Protein 1UNJ (pdb70)

Secondary structure (DSSP, 8-state):
----/----/----/----/----/----/----/----

Sequence (32 aa):
TPTPTPTPTPTPTPTPTPTPTPTPTPTPTPTP

B-factor: mean 53.66, std 4.38, range [36.83, 85.1]

Foldseek 3Di:
DVPD/DVPD/DVPD/DVPD/DVPD/DVPD/DVPD/DVPD

Radius of gyration: 27.23 Å; Cα contacts (8 Å, |Δi|>4): 16; chains: 8; bounding box: 79×43×15 Å

Solvent-accessible surface area: 7974 Å² total

Structure (mmCIF, N/CA/C/O backbone):
data_1UNJ
#
_entry.id   1UNJ
#
_cell.length_a   71.222
_cell.length_b   71.222
_cell.length_c   108.400
_cell.angle_alpha   90.00
_cell.angle_beta   90.00
_cell.angle_gamma   120.00
#
_symmetry.space_group_name_H-M   'P 32 2 1'
#
loop_
_entity.id
_entity.type
_entity.pdbx_description
1 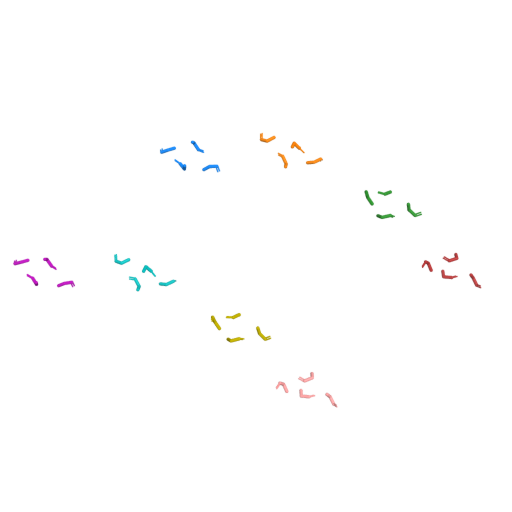polymer "5'-D(*TP*TP*AP*GP*BRU*TP)-3'"
2 polymer '7-AMINO-ACTINOMYCIN D'
3 water water
#
loop_
_atom_site.group_PDB
_atom_site.id
_atom_s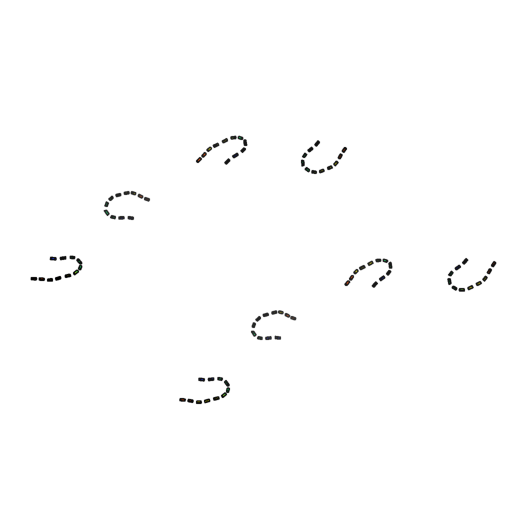ite.type_symbol
_atom_site.label_atom_id
_atom_site.label_alt_id
_atom_site.label_comp_id
_atom_site.label_asym_id
_atom_site.label_entity_id
_atom_site.label_seq_id
_atom_site.pdbx_PDB_ins_code
_atom_site.Cartn_x
_atom_site.Cartn_y
_atom_site.Cartn_z
_atom_site.occupancy
_atom_site.B_iso_or_equiv
_atom_site.auth_seq_id
_atom_site.auth_comp_id
_atom_site.auth_asym_id
_atom_site.auth_atom_id
_atom_site.pdbx_PDB_model_num
ATOM 376 N N . THR E 2 1 ? 9.813 61.198 48.867 1.00 47.43 1 THR E N 1
ATOM 377 C CA . THR E 2 1 ? 9.396 61.190 50.266 1.00 47.70 1 THR E CA 1
ATOM 378 C C . THR E 2 1 ? 8.132 60.319 50.426 1.00 47.83 1 THR E C 1
ATOM 379 O O . THR E 2 1 ? 7.247 60.326 49.593 1.00 47.72 1 THR E O 1
ATOM 390 N N . PRO E 2 3 ? 5.846 57.253 50.540 1.00 48.67 3 PRO E N 1
ATOM 391 C CA . PRO E 2 3 ? 5.169 58.177 49.632 1.00 48.75 3 PRO E CA 1
ATOM 392 C C . PRO E 2 3 ? 3.861 58.715 50.227 1.00 48.92 3 PRO E C 1
ATOM 393 O O . PRO E 2 3 ? 3.126 57.963 50.862 1.00 49.54 3 PRO E O 1
ATOM 433 N N . THR E 2 7 ? 9.707 56.633 47.871 1.00 48.29 7 THR E N 1
ATOM 434 C CA . THR E 2 7 ? 9.393 56.069 49.184 1.00 48.74 7 THR E CA 1
ATOM 435 C C . THR E 2 7 ? 10.360 56.673 50.226 1.00 48.80 7 THR E C 1
ATOM 436 O O . THR E 2 7 ? 11.502 56.946 49.908 1.00 48.85 7 THR E O 1
ATOM 447 N N . PRO E 2 9 ? 12.250 58.959 52.361 1.00 49.18 9 PRO E N 1
ATOM 448 C CA . PRO E 2 9 ? 13.288 58.205 51.658 1.00 49.34 9 PRO E CA 1
ATOM 449 C C . PRO E 2 9 ? 14.156 57.399 52.641 1.00 49.63 9 PRO E C 1
ATOM 450 O O . PRO E 2 9 ? 14.318 57.844 53.779 1.00 50.00 9 PRO E O 1
ATOM 467 N N . THR F 2 1 ? -7.472 63.253 45.614 1.00 48.30 1 THR F N 1
ATOM 468 C CA . THR F 2 1 ? -7.599 63.800 46.968 1.00 48.32 1 THR F CA 1
ATOM 469 C C . THR F 2 1 ? -6.510 64.865 47.220 1.00 48.27 1 THR F C 1
ATOM 470 O O . THR F 2 1 ? -5.545 64.927 46.483 1.00 48.31 1 THR F O 1
ATOM 481 N N . PRO F 2 3 ? -3.795 67.506 47.677 1.00 48.18 3 PRO F N 1
ATOM 482 C CA . PRO F 2 3 ? -2.829 66.418 47.569 1.00 48.25 3 PRO F CA 1
ATOM 483 C C . PRO F 2 3 ? -1.924 66.311 48.804 1.00 48.43 3 PRO F C 1
ATOM 484 O O . PRO F 2 3 ? -1.603 67.319 49.430 1.00 48.41 3 PRO F O 1
ATOM 524 N N . THR F 2 7 ? -7.040 67.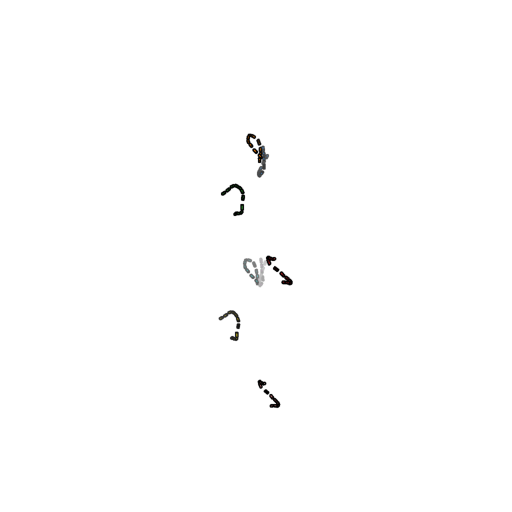054 43.898 1.00 49.46 7 THR F N 1
ATOM 525 C CA . THR F 2 7 ? -7.294 67.820 45.114 1.00 49.83 7 THR F CA 1
ATOM 526 C C . THR F 2 7 ? -8.636 67.334 45.719 1.00 49.89 7 THR F C 1
ATOM 527 O O . THR F 2 7 ? -9.534 66.907 45.020 1.00 50.00 7 THR F O 1
ATOM 538 N N . PRO F 2 9 ? -11.363 65.463 47.616 1.00 50.42 9 PRO F N 1
ATOM 539 C CA . PRO F 2 9 ? -12.292 65.966 46.618 1.00 50.60 9 PRO F CA 1
ATOM 540 C C . PRO F 2 9 ? -13.316 66.962 47.182 1.00 50.88 9 PRO F C 1
ATOM 541 O O . PRO F 2 9 ? -13.749 66.825 48.318 1.00 51.37 9 PRO F O 1
ATOM 924 N N . THR K 2 1 ? -25.959 61.057 40.953 1.00 47.43 1 THR K N 1
ATOM 925 C CA . THR K 2 1 ? -26.441 61.044 39.573 1.00 47.71 1 THR K CA 1
ATOM 926 C C . THR K 2 1 ? -27.718 61.903 39.467 1.00 47.85 1 THR K C 1
ATOM 927 O O . THR K 2 1 ? -28.562 61.906 40.345 1.00 47.71 1 THR K O 1
ATOM 938 N N . PRO K 2 3 ? -30.068 64.994 39.357 1.00 48.68 3 PRO K N 1
ATOM 939 C CA . PRO K 2 3 ? -3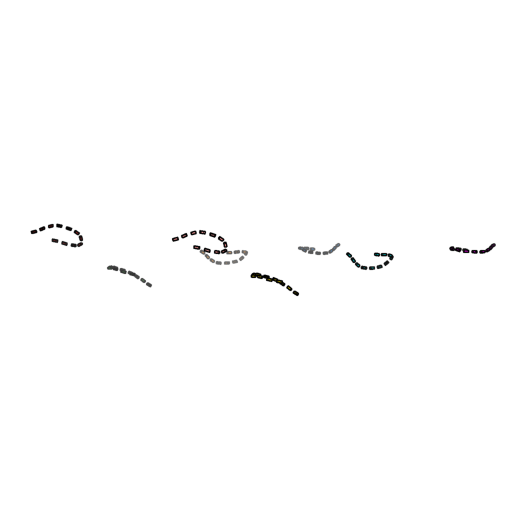0.785 64.130 40.291 1.00 48.77 3 PRO K CA 1
ATOM 940 C C . PRO K 2 3 ? -32.089 63.580 39.700 1.00 48.90 3 PRO K C 1
ATOM 941 O O . PRO K 2 3 ? -32.779 64.311 38.996 1.00 49.54 3 PRO K O 1
ATOM 981 N N . THR K 2 7 ? -26.054 65.424 41.634 1.00 48.24 7 THR K N 1
ATOM 982 C CA . THR K 2 7 ? -26.297 65.880 40.266 1.00 48.74 7 THR K CA 1
ATOM 983 C C . THR K 2 7 ? -25.305 65.156 39.332 1.00 48.82 7 THR K C 1
ATOM 984 O O . THR K 2 7 ? -24.137 65.018 39.665 1.00 48.97 7 THR K O 1
ATOM 995 N N . PRO K 2 9 ? -23.330 62.633 37.463 1.00 49.18 9 PRO K N 1
ATOM 996 C CA . PRO K 2 9 ? -22.317 63.426 38.155 1.00 49.36 9 PRO K CA 1
ATOM 997 C C . PRO K 2 9 ? -21.447 64.234 37.175 1.00 49.68 9 PRO K C 1
ATOM 998 O O . PRO K 2 9 ? -21.287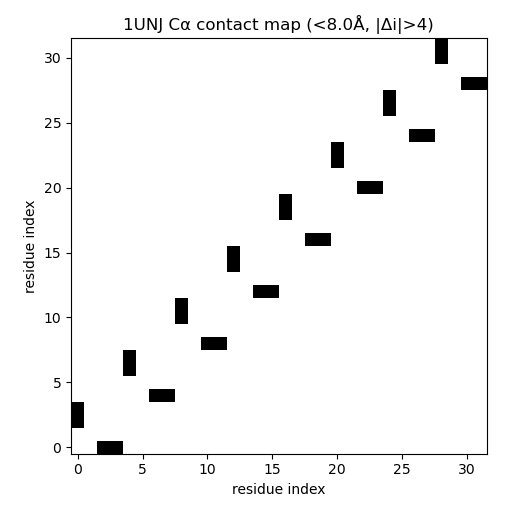 63.798 36.036 1.00 50.15 9 PRO K O 1
ATOM 1015 N N . THR L 2 1 ? -43.383 59.673 44.597 1.00 48.33 1 THR L N 1
ATOM 1016 C CA . THR L 2 1 ? -43.447 59.068 43.270 1.00 48.32 1 THR L CA 1
ATOM 1017 C C . THR L 2 1 ? -42.222 58.143 43.087 1.00 48.25 1 THR L C 1
ATOM 1018 O O . THR L 2 1 ? -41.199 58.336 43.712 1.00 48.22 1 THR L O 1
ATOM 1029 N N . PRO L 2 3 ? -39.689 55.271 43.169 1.00 48.21 3 PRO L N 1
ATOM 1030 C CA . PRO L 2 3 ? -38.668 56.311 43.208 1.00 48.29 3 PRO L CA 1
ATOM 1031 C C . PRO L 2 3 ? -37.771 56.361 41.964 1.00 48.42 3 PRO L C 1
ATOM 1032 O O . PRO L 2 3 ? -37.408 55.334 41.401 1.00 48.28 3 PRO L O 1
ATOM 1072 N N . THR L 2 7 ? -42.874 55.832 46.761 1.00 49.47 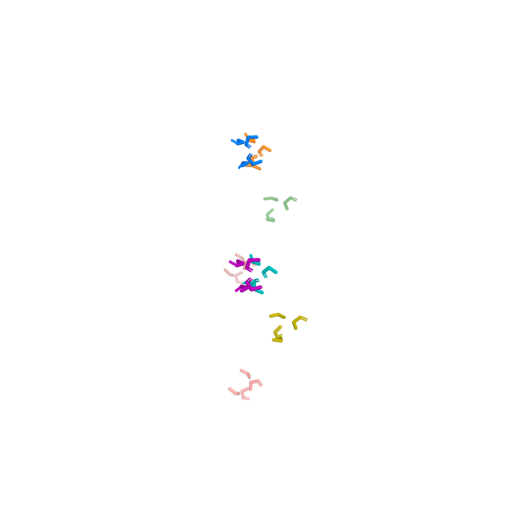7 THR L N 1
ATOM 1073 C CA . THR L 2 7 ? -43.095 54.942 45.624 1.00 49.85 7 THR L CA 1
ATOM 1074 C C . THR L 2 7 ? -44.377 55.377 44.879 1.00 49.85 7 THR L C 1
ATOM 1075 O O . THR L 2 7 ? -45.300 55.903 45.468 1.00 49.94 7 THR L O 1
ATOM 1086 N N . PRO L 2 9 ? -47.010 57.152 42.740 1.00 50.42 9 PRO L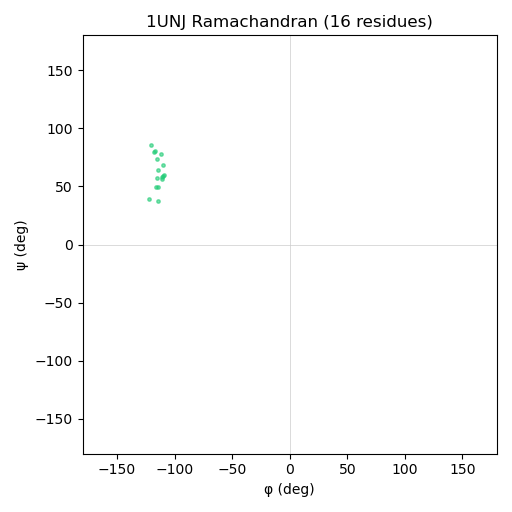 N 1
ATOM 1087 C CA . PRO L 2 9 ? -47.940 56.781 43.802 1.00 50.57 9 PRO L CA 1
ATOM 1088 C C . PRO L 2 9 ? -48.980 55.745 43.328 1.00 50.91 9 PRO L C 1
ATOM 1089 O O . PRO L 2 9 ? -49.389 55.755 42.170 1.00 51.41 9 PRO L O 1
ATOM 1482 N N . THR Q 2 1 ? 27.262 31.275 49.823 1.00 47.36 1 THR Q N 1
ATOM 1483 C CA . THR Q 2 1 ? 26.863 31.249 51.227 1.00 47.66 1 THR Q CA 1
ATOM 1484 C C . THR Q 2 1 ? 25.603 30.370 51.381 1.00 47.79 1 THR Q C 1
ATOM 1485 O O . THR Q 2 1 ? 24.765 30.302 50.498 1.00 47.59 1 THR Q O 1
ATOM 1496 N N . PRO Q 2 3 ? 23.105 27.390 51.676 1.00 48.60 3 PRO Q N 1
ATOM 1497 C CA . PRO Q 2 3 ? 22.330 28.244 50.782 1.00 48.73 3 PRO Q CA 1
ATOM 1498 C C . PRO Q 2 3 ? 21.097 28.857 51.467 1.00 48.93 3 PRO Q C 1
ATOM 1499 O O . PRO Q 2 3 ? 20.485 28.200 52.303 1.00 49.55 3 PRO Q O 1
ATOM 1539 N N . THR Q 2 7 ? 27.226 26.753 49.329 1.00 48.26 7 THR Q N 1
ATOM 1540 C CA . THR Q 2 7 ? 27.026 26.305 50.707 1.00 48.71 7 THR Q CA 1
ATOM 1541 C C . THR Q 2 7 ? 28.062 27.028 51.601 1.00 48.76 7 THR Q C 1
ATOM 1542 O O . THR Q 2 7 ? 29.178 27.267 51.175 1.00 48.76 7 THR Q O 1
ATOM 1553 N N . PRO Q 2 9 ? 30.032 29.617 53.455 1.00 49.14 9 PRO Q N 1
ATOM 1554 C CA . PRO Q 2 9 ? 31.121 28.893 52.816 1.00 49.31 9 PRO Q CA 1
ATOM 1555 C C . PRO Q 2 9 ? 32.012 28.146 53.827 1.00 49.58 9 PRO Q C 1
ATOM 1556 O O . PRO Q 2 9 ? 32.126 28.582 54.967 1.00 49.90 9 PRO Q O 1
ATOM 1573 N N . THR R 2 1 ? 9.579 32.388 46.433 1.00 48.26 1 THR R N 1
ATOM 1574 C CA . THR R 2 1 ? 9.466 32.918 47.789 1.00 48.31 1 THR R CA 1
ATOM 1575 C C . THR R 2 1 ? 10.623 33.910 48.025 1.00 48.20 1 THR R C 1
ATOM 1576 O O . THR R 2 1 ? 11.684 33.768 47.445 1.00 48.27 1 THR R O 1
ATOM 1587 N N . PRO R 2 3 ? 13.025 36.814 48.025 1.00 48.17 3 PRO R N 1
ATOM 1588 C CA . PRO R 2 3 ? 14.024 35.768 47.852 1.00 48.23 3 PRO R CA 1
ATOM 1589 C C . PRO R 2 3 ? 15.015 35.660 49.018 1.00 48.39 3 PRO R C 1
ATOM 1590 O O . PRO R 2 3 ? 15.466 36.673 49.544 1.00 48.43 3 PRO R O 1
ATOM 1630 N N . THR R 2 7 ? 10.021 36.140 44.294 1.00 49.42 7 THR R N 1
ATOM 1631 C CA . THR R 2 7 ? 9.825 36.945 45.500 1.00 49.80 7 THR R CA 1
ATOM 1632 C C . THR R 2 7 ? 8.553 36.464 46.231 1.00 49.84 7 THR R C 1
ATOM 1633 O O . THR R 2 7 ? 7.649 35.935 45.619 1.00 49.98 7 THR R O 1
ATOM 1644 N N . PRO R 2 9 ? 5.898 34.681 48.331 1.00 50.38 9 PRO R N 1
ATOM 1645 C CA . PRO R 2 9 ? 4.961 35.040 47.273 1.00 50.57 9 PRO R CA 1
ATOM 1646 C C . PRO R 2 9 ? 3.890 36.037 47.751 1.00 50.87 9 PRO R C 1
ATOM 1647 O O . PRO R 2 9 ? 3.496 36.005 48.910 1.00 51.38 9 PRO R O 1
ATOM 2050 N N . THR W 2 1 ? -8.530 30.223 41.204 1.00 47.41 1 THR W N 1
ATOM 2051 C CA . THR W 2 1 ? -8.912 30.284 39.800 1.00 47.71 1 THR W CA 1
ATOM 2052 C C . THR W 2 1 ? 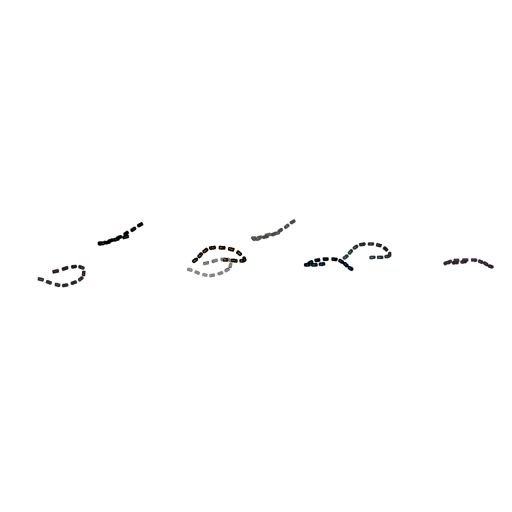-10.156 31.184 39.652 1.00 47.86 1 THR W C 1
ATOM 2053 O O . THR W 2 1 ? -10.981 31.267 40.545 1.00 47.80 1 THR W O 1
ATOM 2064 N N . PRO W 2 3 ? -12.563 34.209 39.443 1.00 48.61 3 PRO W N 1
ATOM 2065 C CA . PRO W 2 3 ? -13.371 33.323 40.273 1.00 48.74 3 PRO W CA 1
ATOM 2066 C C . PRO W 2 3 ? -14.613 32.787 39.543 1.00 48.87 3 PRO W C 1
ATOM 2067 O O . PRO W 2 3 ? -15.172 33.482 38.706 1.00 49.49 3 PRO W O 1
ATOM 2107 N N . THR W 2 7 ? -8.512 34.685 41.955 1.00 48.32 7 THR W N 1
ATOM 2108 C CA . THR W 2 7 ? -8.681 35.185 40.591 1.00 48.76 7 THR W CA 1
ATOM 2109 C C . THR W 2 7 ? -7.711 34.432 39.658 1.00 48.77 7 THR W C 1
ATOM 2110 O O . THR W 2 7 ? -6.632 34.047 40.064 1.00 48.77 7 THR W O 1
ATOM 2121 N N . PRO W 2 9 ? -5.782 31.881 37.723 1.00 49.14 9 PRO W N 1
ATOM 2122 C CA . PRO W 2 9 ? -4.697 32.629 38.347 1.00 49.32 9 PRO W CA 1
ATOM 2123 C C . PRO W 2 9 ? -3.830 33.388 37.326 1.00 49.62 9 PRO W C 1
ATOM 2124 O O . PRO W 2 9 ? -3.728 32.952 36.182 1.00 49.97 9 PRO W O 1
ATOM 2141 N N . THR X 2 1 ? -26.143 29.313 44.418 1.00 48.24 1 THR X N 1
ATOM 2142 C CA . THR X 2 1 ? -26.181 28.752 43.076 1.00 48.28 1 THR X CA 1
ATOM 2143 C C . THR X 2 1 ? -25.027 27.736 42.926 1.00 48.21 1 THR X C 1
ATOM 2144 O O . THR X 2 1 ? -24.038 27.834 43.625 1.00 48.26 1 THR X O 1
ATOM 2155 N N . PRO X 2 3 ? -22.617 24.751 42.918 1.00 48.11 3 PRO X N 1
ATOM 2156 C CA . PRO X 2 3 ? -21.590 25.770 43.090 1.00 48.22 3 PRO X CA 1
ATOM 2157 C C . PRO X 2 3 ? -20.630 25.895 41.898 1.00 48.40 3 PRO X C 1
ATOM 2158 O O . PRO X 2 3 ? -20.262 24.892 41.294 1.00 48.35 3 PRO X O 1
ATOM 2198 N N . THR X 2 7 ? -25.846 25.380 46.478 1.00 49.38 7 THR X N 1
ATOM 2199 C CA . THR X 2 7 ? -26.021 24.566 45.277 1.00 49.77 7 THR X CA 1
ATOM 2200 C C . THR X 2 7 ? -27.280 25.049 44.519 1.00 49.83 7 THR X C 1
ATOM 2201 O O . THR X 2 7 ? -28.225 25.523 45.120 1.00 49.94 7 THR X O 1
ATOM 2212 N N . PRO X 2 9 ? -29.775 26.892 42.365 1.00 50.44 9 PRO X N 1
ATOM 2213 C CA . PRO X 2 9 ? -30.732 26.556 43.416 1.00 50.60 9 PRO X CA 1
ATOM 2214 C C . PRO X 2 9 ? -31.801 25.551 42.956 1.00 50.81 9 PRO X C 1
ATOM 2215 O O . PRO X 2 9 ? -32.146 25.555 41.781 1.00 51.31 9 PRO X O 1
#